Protein AF-A0A350XHQ1-F1 (afdb_monomer)

Nearest PDB structures (foldseek):
  4nur-assembly1_A  TM=3.466E-01  e=9.489E+00  Pseudomonas sp. S9

pLDDT: mean 75.92, std 19.65, range [35.38, 97.88]

Structure (mmCIF, N/CA/C/O backbone):
data_AF-A0A350XHQ1-F1
#
_entry.id   AF-A0A350XHQ1-F1
#
loop_
_atom_site.group_PDB
_atom_site.id
_atom_site.type_symbol
_atom_site.label_atom_id
_atom_site.label_alt_id
_atom_site.label_comp_id
_atom_site.label_asym_id
_atom_site.label_entity_id
_atom_site.label_seq_id
_atom_site.pdbx_PDB_ins_code
_atom_site.Cartn_x
_atom_site.Cartn_y
_atom_site.Cartn_z
_atom_site.occupancy
_atom_site.B_iso_or_equiv
_atom_site.auth_seq_id
_atom_site.auth_comp_id
_atom_site.auth_asym_id
_atom_site.auth_atom_id
_atom_site.pdbx_PDB_model_num
ATOM 1 N N . MET A 1 1 ? -4.971 5.902 -17.602 1.00 42.81 1 MET A N 1
ATOM 2 C CA . MET A 1 1 ? -4.767 4.594 -18.271 1.00 42.81 1 MET A CA 1
ATOM 3 C C . MET A 1 1 ? -4.841 3.384 -17.319 1.00 42.81 1 MET A C 1
ATOM 5 O O . MET A 1 1 ? -4.829 2.261 -17.806 1.00 42.81 1 MET A O 1
ATOM 9 N N . LEU A 1 2 ? -5.029 3.578 -16.001 1.00 47.31 2 LEU A N 1
ATOM 10 C CA . LEU A 1 2 ? -5.107 2.504 -14.992 1.00 47.31 2 LEU A CA 1
ATOM 11 C C . LEU A 1 2 ? -6.331 1.588 -15.088 1.00 47.31 2 LEU A C 1
ATOM 13 O O . LEU A 1 2 ? -6.223 0.439 -14.688 1.00 47.31 2 LEU A O 1
ATOM 17 N N . ARG A 1 3 ? -7.466 2.047 -15.641 1.00 49.25 3 ARG A N 1
ATOM 18 C CA . ARG A 1 3 ? -8.661 1.194 -15.795 1.00 49.25 3 ARG A CA 1
ATOM 19 C C . ARG A 1 3 ? -8.351 -0.097 -16.564 1.00 49.25 3 ARG A C 1
ATOM 21 O O . ARG A 1 3 ? -8.804 -1.158 -16.178 1.00 49.25 3 ARG A O 1
ATOM 28 N N . ARG A 1 4 ? -7.460 -0.028 -17.560 1.00 55.94 4 ARG A N 1
ATOM 29 C CA . ARG A 1 4 ? -7.065 -1.189 -18.375 1.00 55.94 4 ARG A CA 1
ATOM 30 C C . ARG A 1 4 ? -6.194 -2.196 -17.617 1.00 55.94 4 ARG A C 1
ATOM 32 O O . ARG A 1 4 ? -6.308 -3.391 -17.861 1.00 55.94 4 ARG A O 1
ATOM 39 N N . ILE A 1 5 ? -5.327 -1.713 -16.724 1.00 54.31 5 ILE A N 1
ATOM 40 C CA . ILE A 1 5 ? -4.464 -2.564 -15.888 1.00 54.31 5 ILE A CA 1
ATOM 41 C C . ILE A 1 5 ? -5.290 -3.148 -14.733 1.00 54.31 5 ILE A C 1
ATOM 43 O O . ILE A 1 5 ? -5.140 -4.317 -14.401 1.00 54.31 5 ILE A O 1
ATOM 47 N N . TRP A 1 6 ? -6.228 -2.367 -14.194 1.00 55.34 6 TRP A N 1
ATOM 48 C CA . TRP A 1 6 ? -7.199 -2.798 -13.193 1.00 55.34 6 TRP A CA 1
ATOM 49 C C . TRP A 1 6 ? -8.097 -3.928 -13.694 1.00 55.34 6 TRP A C 1
ATOM 51 O O . TRP A 1 6 ? -8.249 -4.921 -12.998 1.00 55.34 6 TRP A O 1
ATOM 61 N N . ASP A 1 7 ? -8.634 -3.835 -14.913 1.00 62.03 7 ASP A N 1
ATOM 62 C CA . ASP A 1 7 ? -9.453 -4.907 -15.490 1.00 62.03 7 ASP A CA 1
ATOM 63 C C . ASP A 1 7 ? -8.656 -6.215 -15.653 1.00 62.03 7 ASP A C 1
ATOM 65 O O . ASP A 1 7 ? -9.164 -7.301 -15.361 1.00 62.03 7 ASP A O 1
ATOM 69 N N . ALA A 1 8 ? -7.380 -6.119 -16.043 1.00 56.88 8 ALA A N 1
ATOM 70 C CA . ALA A 1 8 ? -6.492 -7.273 -16.167 1.00 56.88 8 ALA A CA 1
ATOM 71 C C . ALA A 1 8 ? -6.165 -7.895 -14.797 1.00 56.88 8 ALA A C 1
ATOM 73 O O . ALA A 1 8 ? -6.320 -9.103 -14.614 1.00 56.88 8 ALA A O 1
ATOM 74 N N . ILE A 1 9 ? -5.795 -7.068 -13.817 1.00 57.69 9 ILE A N 1
ATOM 75 C CA . ILE A 1 9 ? -5.447 -7.490 -12.458 1.00 57.69 9 ILE A CA 1
ATOM 76 C C . ILE A 1 9 ? -6.679 -8.034 -11.710 1.00 57.69 9 ILE A C 1
ATOM 78 O O . ILE A 1 9 ? -6.628 -9.137 -11.175 1.00 57.69 9 ILE A O 1
ATOM 82 N N . ALA A 1 10 ? -7.820 -7.343 -11.748 1.00 58.75 10 ALA A N 1
ATOM 83 C CA . ALA A 1 10 ? -9.066 -7.782 -11.116 1.00 58.75 10 ALA A CA 1
ATOM 84 C C . ALA A 1 10 ? -9.603 -9.091 -11.724 1.00 58.75 10 ALA A C 1
ATOM 86 O O . ALA A 1 10 ? -10.166 -9.921 -11.010 1.00 58.75 10 ALA A O 1
ATOM 87 N N . SER A 1 11 ? -9.422 -9.322 -13.031 1.00 61.69 11 SER A N 1
ATOM 88 C CA . SER A 1 11 ? -9.818 -10.590 -13.670 1.00 61.69 11 SER A CA 1
ATOM 89 C C . SER A 1 11 ? -8.946 -11.776 -13.238 1.00 61.69 11 SER A C 1
ATOM 91 O O . SER A 1 11 ? -9.441 -12.896 -13.090 1.00 61.69 11 SER A O 1
ATOM 93 N N . TRP A 1 12 ? -7.664 -11.521 -12.978 1.00 58.53 12 TRP A N 1
ATOM 94 C CA . TRP A 1 12 ? -6.732 -12.492 -12.418 1.00 58.53 12 TRP A CA 1
ATOM 95 C C . TRP A 1 12 ? -7.032 -12.758 -10.934 1.00 58.53 12 TRP A C 1
ATOM 97 O O . TRP A 1 12 ? -7.113 -13.917 -10.521 1.00 58.53 12 TRP A O 1
ATOM 107 N N . PHE A 1 13 ? -7.335 -11.714 -10.160 1.00 56.50 13 PHE A N 1
ATOM 108 C CA . PHE A 1 13 ? -7.703 -11.829 -8.750 1.00 56.50 13 PHE A CA 1
ATOM 109 C C . PHE A 1 13 ? -9.022 -12.563 -8.521 1.00 56.50 13 PHE A C 1
ATOM 111 O O . PHE A 1 13 ? -9.076 -13.426 -7.651 1.00 56.50 13 PHE A O 1
ATOM 118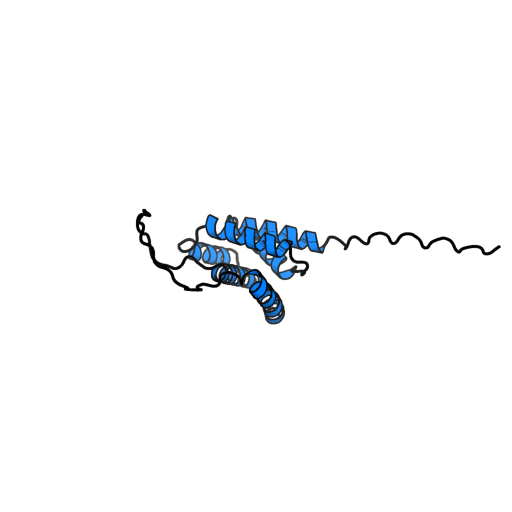 N N . ARG A 1 14 ? -10.049 -12.371 -9.359 1.00 62.47 14 ARG A N 1
ATOM 119 C CA . ARG A 1 14 ? -11.299 -13.161 -9.285 1.00 62.47 14 ARG A CA 1
ATOM 120 C C . ARG A 1 14 ? -11.078 -14.672 -9.426 1.00 62.47 14 ARG A C 1
ATOM 122 O O . ARG A 1 14 ? -11.866 -15.445 -8.892 1.00 62.47 14 ARG A O 1
ATOM 129 N N . ARG A 1 15 ? -10.020 -15.109 -10.124 1.00 59.31 15 ARG A N 1
ATOM 130 C CA . ARG A 1 15 ? -9.652 -16.534 -10.248 1.00 59.31 15 ARG A CA 1
ATOM 131 C C . ARG A 1 15 ? -8.821 -17.050 -9.073 1.00 5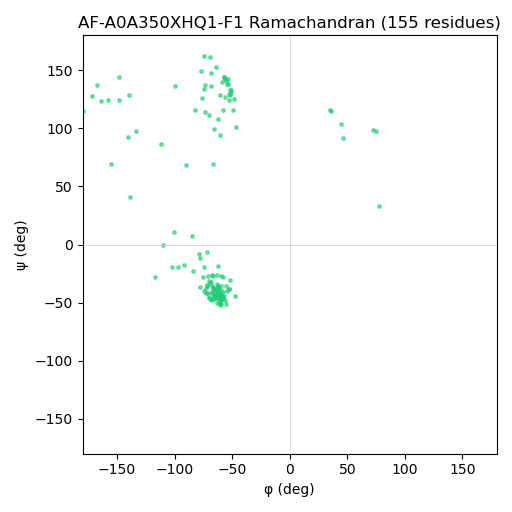9.31 15 ARG A C 1
ATOM 133 O O . ARG A 1 15 ? -8.813 -18.253 -8.846 1.00 59.31 15 ARG A O 1
ATOM 140 N N . LEU A 1 16 ? -8.138 -16.169 -8.345 1.00 52.78 16 LEU A N 1
ATOM 141 C CA . LEU A 1 16 ? -7.269 -16.532 -7.219 1.00 52.78 16 LEU A CA 1
ATOM 142 C C . LEU A 1 16 ? -7.887 -16.296 -5.838 1.00 52.78 16 LEU A C 1
ATOM 144 O O . LEU A 1 16 ? -7.439 -16.894 -4.867 1.00 52.78 16 LEU A O 1
ATOM 148 N N . LEU A 1 17 ? -8.913 -15.453 -5.753 1.00 56.69 17 LEU A N 1
ATOM 149 C CA . LEU A 1 17 ? -9.684 -15.144 -4.545 1.00 56.69 17 LEU A CA 1
ATOM 150 C C . LEU A 1 17 ? -11.109 -15.717 -4.604 1.00 56.69 17 LEU A C 1
ATOM 152 O O . LEU A 1 17 ? -11.884 -15.580 -3.664 1.00 56.69 17 LEU A O 1
ATOM 156 N N . GLY A 1 18 ? -11.456 -16.389 -5.704 1.00 54.28 18 GLY A N 1
ATOM 157 C CA . GLY A 1 18 ? -12.708 -17.116 -5.880 1.00 54.28 18 GLY A CA 1
ATOM 158 C C . GLY A 1 18 ? -12.602 -18.574 -5.439 1.00 54.28 18 GLY A C 1
ATOM 159 O O . GLY A 1 18 ? -12.673 -19.464 -6.283 1.00 54.28 18 GLY A O 1
ATOM 160 N N . HIS A 1 19 ? -12.447 -18.827 -4.137 1.00 48.31 19 HIS A N 1
ATOM 161 C CA . HIS A 1 19 ? -12.863 -20.098 -3.532 1.00 48.31 19 HIS A CA 1
ATOM 162 C C . HIS A 1 19 ? -13.152 -19.936 -2.033 1.00 48.31 19 HIS A C 1
ATOM 164 O O . HIS A 1 19 ? -12.459 -20.485 -1.190 1.00 48.31 19 HIS A O 1
ATOM 170 N N . ASP A 1 20 ? -14.225 -19.222 -1.710 1.00 46.69 20 ASP A N 1
ATOM 171 C CA . ASP A 1 20 ? -15.101 -19.676 -0.632 1.00 46.69 20 ASP A CA 1
ATOM 172 C C . ASP A 1 20 ? -16.532 -19.559 -1.158 1.00 46.69 20 ASP A C 1
ATOM 174 O O . ASP A 1 20 ? -17.100 -18.476 -1.300 1.00 46.69 20 ASP A O 1
ATOM 178 N N . THR A 1 21 ? -17.055 -20.688 -1.634 1.00 41.72 21 THR A N 1
ATOM 179 C CA . THR A 1 21 ? -18.473 -20.813 -1.964 1.00 41.72 21 THR A CA 1
ATOM 180 C C . THR A 1 21 ? -19.195 -21.108 -0.656 1.00 41.72 21 THR A C 1
ATOM 182 O O . THR A 1 21 ? -18.980 -22.186 -0.100 1.00 41.72 21 THR A O 1
ATOM 185 N N . PRO A 1 22 ? -20.085 -20.232 -0.163 1.00 46.69 22 PRO A N 1
ATOM 186 C CA . PRO A 1 22 ? -21.004 -20.648 0.870 1.00 46.69 22 PRO A CA 1
ATOM 187 C C . PRO A 1 22 ? -22.070 -21.561 0.246 1.00 46.69 22 PRO A C 1
ATOM 189 O O . PRO A 1 22 ? -22.624 -21.286 -0.817 1.00 46.69 22 PRO A O 1
ATOM 192 N N . ASP A 1 23 ? -22.367 -22.629 0.980 1.00 48.09 23 ASP A N 1
ATOM 193 C CA . ASP A 1 23 ? -23.557 -23.479 0.901 1.00 48.09 23 ASP A CA 1
ATOM 194 C C . ASP A 1 23 ? -23.679 -24.482 -0.270 1.00 48.09 23 ASP A C 1
ATOM 196 O O . ASP A 1 23 ? -24.248 -24.237 -1.334 1.00 48.09 23 ASP A O 1
ATOM 200 N N . ARG A 1 24 ? -23.318 -25.738 0.028 1.00 38.66 24 ARG A N 1
ATOM 201 C CA . ARG A 1 24 ? -24.223 -26.856 -0.270 1.00 38.66 24 ARG A CA 1
ATOM 202 C C . ARG A 1 24 ? -24.740 -27.451 1.028 1.00 38.66 24 ARG A C 1
ATOM 204 O O . ARG A 1 24 ? -24.265 -28.475 1.515 1.00 38.66 24 ARG A O 1
ATOM 211 N N . ARG A 1 25 ? -25.827 -26.866 1.516 1.00 50.69 25 ARG A N 1
ATOM 212 C CA . ARG A 1 25 ? -26.863 -27.566 2.264 1.00 50.69 25 ARG A CA 1
ATOM 213 C C . ARG A 1 25 ? -27.234 -28.864 1.532 1.00 50.69 25 ARG A C 1
ATOM 215 O O . ARG A 1 25 ? -28.045 -28.860 0.609 1.00 50.69 25 ARG A O 1
ATOM 222 N N . ARG A 1 26 ? -26.729 -30.009 1.998 1.00 43.00 26 ARG A N 1
ATOM 223 C CA . ARG A 1 26 ? -27.448 -31.292 1.919 1.00 43.00 26 ARG A CA 1
ATOM 224 C C . ARG A 1 26 ? -27.257 -32.105 3.197 1.00 43.00 26 ARG A C 1
ATOM 226 O O . ARG A 1 26 ? -26.338 -32.895 3.322 1.00 43.00 26 ARG A O 1
ATOM 233 N N . ARG A 1 27 ? -28.226 -31.897 4.096 1.00 46.94 27 ARG A N 1
ATOM 234 C CA . ARG A 1 27 ? -28.933 -32.901 4.909 1.00 46.94 27 ARG A CA 1
ATOM 235 C C . ARG A 1 27 ? -28.098 -34.093 5.403 1.00 46.94 27 ARG A C 1
ATO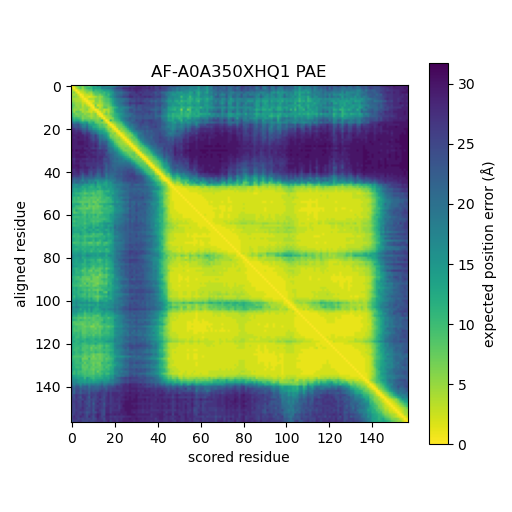M 237 O O . ARG A 1 27 ? -27.917 -35.036 4.643 1.00 46.94 27 ARG A O 1
ATOM 244 N N . ARG A 1 28 ? -27.928 -34.201 6.723 1.00 36.16 28 ARG A N 1
ATOM 245 C CA . ARG A 1 28 ? -28.711 -35.152 7.538 1.00 36.16 28 ARG A CA 1
ATOM 246 C C . ARG A 1 28 ? -28.529 -34.825 9.021 1.00 36.16 28 ARG A C 1
ATOM 248 O O . ARG A 1 28 ? -27.441 -34.486 9.457 1.00 36.16 28 ARG A O 1
ATOM 255 N N . ALA A 1 29 ? -29.635 -34.866 9.749 1.00 48.59 29 ALA A N 1
ATOM 256 C CA . ALA A 1 29 ? -29.700 -34.652 11.180 1.00 48.59 29 ALA A CA 1
ATOM 257 C C . ALA A 1 29 ? -28.831 -35.652 11.951 1.00 48.59 29 ALA A C 1
ATOM 259 O O . ALA A 1 29 ? -28.893 -36.847 11.674 1.00 48.59 29 ALA A O 1
ATOM 260 N N . SER A 1 30 ? -28.151 -35.165 12.982 1.00 46.19 30 SER A N 1
ATOM 261 C CA . SER A 1 30 ? -28.016 -35.876 14.252 1.00 46.19 30 SER A CA 1
ATOM 262 C C . SER A 1 30 ? -27.537 -34.891 15.311 1.00 46.19 30 SER A C 1
ATOM 264 O O . SER A 1 30 ? -26.531 -34.209 15.139 1.00 46.19 30 SER A O 1
ATOM 266 N N . LEU A 1 31 ? -28.329 -34.801 16.374 1.00 54.25 31 LEU A N 1
ATOM 267 C CA . LEU A 1 31 ? -28.082 -34.040 17.585 1.00 54.25 31 LEU A CA 1
ATOM 268 C C . LEU A 1 31 ? -26.704 -34.389 18.154 1.00 54.25 31 LEU A C 1
ATOM 270 O O . LEU A 1 31 ? -26.425 -35.575 18.308 1.00 54.25 31 LEU A O 1
ATOM 274 N N . SER A 1 32 ? -25.893 -33.396 18.519 1.00 42.56 32 SER A N 1
ATOM 275 C CA . SER A 1 32 ? -25.018 -33.461 19.698 1.00 42.56 32 SER A CA 1
ATOM 276 C C . SER A 1 32 ? -24.372 -32.109 19.980 1.00 42.56 32 SER A C 1
ATOM 278 O O . SER A 1 32 ? -23.781 -31.469 19.115 1.00 42.56 32 SER A O 1
ATOM 280 N N . SER A 1 33 ? -24.548 -31.701 21.228 1.00 46.66 33 SER A N 1
ATOM 281 C CA . SER A 1 33 ? -24.000 -30.541 21.912 1.00 46.66 33 SER A CA 1
ATOM 282 C C . SER A 1 33 ? -22.471 -30.503 21.893 1.00 46.66 33 SER A C 1
ATOM 284 O O . SER A 1 33 ? -21.847 -31.538 22.096 1.00 46.66 33 SER A O 1
ATOM 286 N N . ALA A 1 34 ? -21.890 -29.307 21.788 1.00 38.72 34 ALA A N 1
ATOM 287 C CA . ALA A 1 34 ? -20.827 -28.827 22.680 1.00 38.72 34 ALA A CA 1
ATOM 288 C C . ALA A 1 34 ? -20.403 -27.402 22.282 1.00 38.72 34 ALA A C 1
ATOM 290 O O . ALA A 1 34 ? -19.869 -27.169 21.206 1.00 38.72 34 ALA A O 1
ATOM 291 N N . THR A 1 35 ? -20.674 -26.470 23.194 1.00 42.50 35 THR A N 1
ATOM 292 C CA . THR A 1 35 ? -19.777 -25.388 23.620 1.00 42.50 35 THR A CA 1
ATOM 293 C C . THR A 1 35 ? -19.013 -24.613 22.539 1.00 42.50 35 THR A C 1
ATOM 295 O O . THR A 1 35 ? -17.932 -25.016 22.131 1.00 42.50 35 THR A O 1
ATOM 298 N N . THR A 1 36 ? -19.461 -23.394 22.223 1.00 46.03 36 THR A N 1
ATOM 299 C CA . THR A 1 36 ? -18.554 -22.232 22.201 1.00 46.03 36 THR A CA 1
ATOM 300 C C . THR A 1 36 ? -19.324 -20.969 22.584 1.00 46.03 36 THR A C 1
ATOM 302 O O . THR A 1 36 ? -20.367 -20.629 22.030 1.00 46.03 36 THR A O 1
ATOM 305 N N . THR A 1 37 ? -18.790 -20.332 23.612 1.00 41.03 37 THR A N 1
ATOM 306 C CA . THR A 1 37 ? -19.212 -19.118 24.293 1.00 41.03 37 THR A CA 1
ATOM 307 C C . THR A 1 37 ? -19.234 -17.891 23.375 1.00 41.03 37 THR A C 1
ATOM 309 O O . THR A 1 37 ? -18.257 -17.576 22.713 1.00 41.03 37 THR A O 1
ATOM 312 N N . GLN A 1 38 ? -20.380 -17.212 23.392 1.00 37.19 38 GLN A N 1
ATOM 313 C CA . GLN A 1 38 ? -20.590 -15.760 23.456 1.00 37.19 38 GLN A CA 1
ATOM 314 C C . GLN A 1 38 ? -19.617 -14.784 22.747 1.00 37.19 38 GLN A C 1
ATOM 316 O O . GLN A 1 38 ? -18.526 -14.499 23.220 1.00 37.19 38 GLN A O 1
ATOM 321 N N . ASN A 1 39 ? -20.196 -14.092 21.757 1.00 42.84 39 ASN A N 1
ATOM 322 C CA . ASN A 1 39 ? -20.531 -12.660 21.820 1.00 42.84 39 ASN A CA 1
ATOM 323 C C . ASN A 1 39 ? -19.384 -11.626 21.760 1.00 42.84 39 ASN A C 1
ATOM 325 O O . ASN A 1 39 ? -18.852 -11.219 22.789 1.00 42.84 39 ASN A O 1
ATOM 329 N N . GLN A 1 40 ? -19.163 -11.070 20.561 1.00 35.38 40 GLN A N 1
ATOM 330 C CA . GLN A 1 40 ? -18.931 -9.633 20.351 1.00 35.38 40 GLN A CA 1
ATOM 331 C C . GLN A 1 40 ? -19.259 -9.236 18.893 1.00 35.38 40 GLN A C 1
ATOM 333 O O . GLN A 1 40 ? -18.735 -9.818 17.954 1.00 35.38 40 GLN A O 1
ATOM 338 N N . ALA A 1 41 ? -20.158 -8.255 18.745 1.00 37.12 41 ALA A N 1
ATOM 339 C CA . ALA A 1 41 ? -20.359 -7.362 17.595 1.00 37.12 41 ALA A CA 1
ATOM 340 C C . ALA A 1 41 ? -20.393 -7.983 16.177 1.00 37.12 41 ALA A C 1
ATOM 342 O O . ALA A 1 41 ? -19.399 -8.069 15.466 1.00 37.12 41 ALA A O 1
ATOM 343 N N . ASN A 1 42 ? -21.610 -8.314 15.748 1.00 37.03 42 ASN A N 1
ATOM 344 C CA . ASN A 1 42 ? -22.003 -8.839 14.441 1.00 37.03 42 ASN A CA 1
ATOM 345 C C . ASN 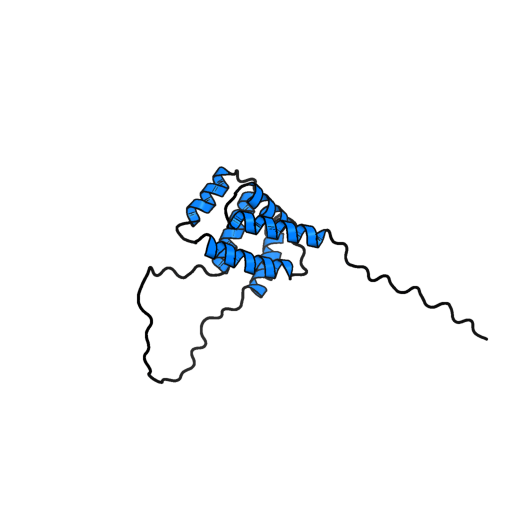A 1 42 ? -21.805 -7.833 13.278 1.00 37.03 42 ASN A C 1
ATOM 347 O O . ASN A 1 42 ? 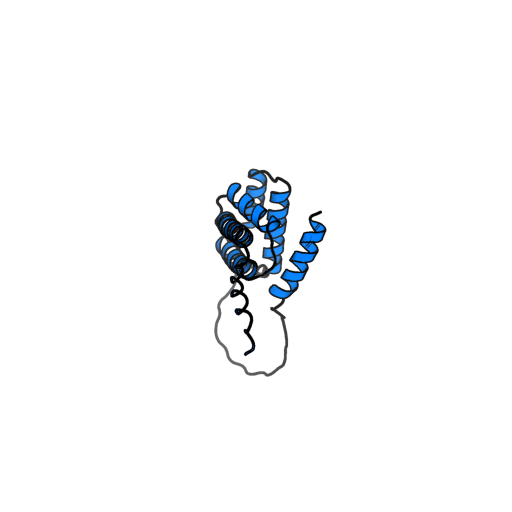-22.774 -7.334 12.707 1.00 37.03 42 ASN A O 1
ATOM 351 N N . LEU A 1 43 ? -20.557 -7.531 12.927 1.00 40.88 43 LEU A N 1
ATOM 352 C CA . LEU A 1 43 ? -20.184 -7.181 11.556 1.00 40.88 43 LEU A CA 1
ATOM 353 C C . LEU A 1 43 ? -19.585 -8.447 10.930 1.00 40.88 43 LEU A C 1
ATOM 355 O O . LEU A 1 43 ? -18.808 -9.125 11.608 1.00 40.88 43 LEU A O 1
ATOM 359 N N . PRO A 1 44 ? -19.928 -8.805 9.679 1.00 47.25 44 PRO A N 1
ATOM 360 C CA . PRO A 1 44 ? -19.216 -9.869 8.986 1.00 47.25 44 PRO A CA 1
ATOM 361 C C . PRO A 1 44 ? -17.712 -9.568 9.065 1.00 47.25 44 PRO A C 1
ATOM 363 O O . PRO A 1 44 ? -17.337 -8.414 8.830 1.00 47.25 44 PRO A O 1
ATOM 366 N N . PRO A 1 45 ? -16.850 -10.540 9.418 1.00 54.81 45 PRO A N 1
ATOM 367 C CA . PRO A 1 45 ? -15.416 -10.347 9.248 1.00 54.81 45 PRO A CA 1
ATOM 368 C C . PRO A 1 45 ? -15.186 -9.892 7.805 1.00 54.81 45 PRO A C 1
ATOM 370 O O . PRO A 1 45 ? -15.769 -10.489 6.897 1.00 54.81 45 PRO A O 1
ATOM 373 N N . LEU A 1 46 ? -14.419 -8.810 7.604 1.00 60.81 46 LEU A N 1
ATOM 374 C CA . LEU A 1 46 ? -14.120 -8.320 6.256 1.00 60.81 46 LEU A CA 1
ATOM 375 C C . LEU A 1 46 ? -13.658 -9.506 5.409 1.00 60.81 46 LEU A C 1
ATOM 377 O O . LEU A 1 46 ? -12.745 -10.236 5.805 1.00 60.81 46 LEU A O 1
ATOM 381 N N . GLY A 1 47 ? -14.323 -9.726 4.278 1.00 70.88 47 GLY A N 1
ATOM 382 C CA . GLY A 1 47 ? -13.925 -10.775 3.357 1.00 70.88 47 GLY A CA 1
ATOM 383 C C . GLY A 1 47 ? -12.604 -10.403 2.694 1.00 70.88 47 GLY A C 1
ATOM 384 O O . GLY A 1 47 ? -12.235 -9.229 2.628 1.00 70.88 47 GLY A O 1
ATOM 385 N N . ASP A 1 48 ? -11.901 -11.385 2.131 1.00 75.31 48 ASP A N 1
ATOM 386 C CA . ASP A 1 48 ? -10.678 -11.132 1.358 1.00 75.31 48 ASP A CA 1
ATOM 387 C C . ASP A 1 48 ? -10.888 -10.066 0.256 1.00 75.31 48 AS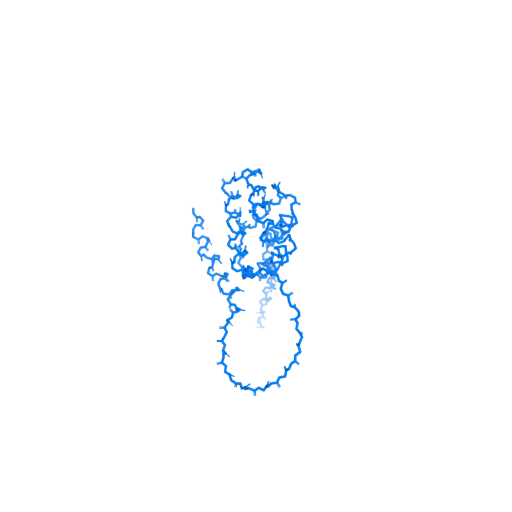P A C 1
ATOM 389 O O . ASP A 1 48 ? -9.971 -9.305 -0.049 1.00 75.31 48 ASP A O 1
ATOM 393 N N . ALA A 1 49 ? -12.106 -9.970 -0.291 1.00 78.81 49 ALA A N 1
ATOM 394 C CA .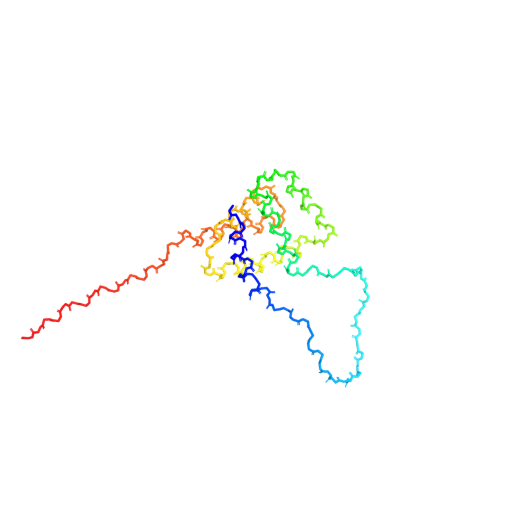 ALA A 1 49 ? -12.499 -8.951 -1.263 1.00 78.81 49 ALA A CA 1
ATOM 395 C C . ALA A 1 49 ? -12.544 -7.527 -0.678 1.00 78.81 49 ALA A C 1
ATOM 397 O O . ALA A 1 49 ? -12.192 -6.572 -1.369 1.00 78.81 49 ALA A O 1
ATOM 398 N N . ASP A 1 50 ? -12.947 -7.365 0.584 1.00 84.50 50 ASP A N 1
ATOM 399 C CA . ASP A 1 50 ? -12.998 -6.052 1.229 1.00 84.50 50 ASP A CA 1
ATOM 400 C C . ASP A 1 50 ? -11.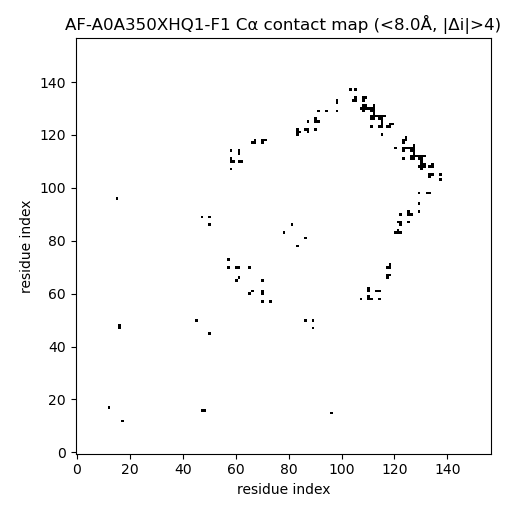584 -5.548 1.546 1.00 84.50 50 ASP A C 1
ATOM 402 O O . ASP A 1 50 ? -11.267 -4.383 1.295 1.00 84.50 50 ASP A O 1
ATOM 406 N N . TYR A 1 51 ? -10.700 -6.432 2.027 1.00 88.19 51 TYR A N 1
ATOM 407 C CA . TYR A 1 51 ? -9.282 -6.110 2.213 1.00 88.19 51 TYR A CA 1
ATOM 408 C C . TYR A 1 51 ? -8.609 -5.702 0.902 1.00 88.19 51 TYR A C 1
ATOM 410 O O . TYR A 1 51 ? -7.867 -4.717 0.868 1.00 88.19 51 TYR A O 1
ATOM 418 N N . GLU A 1 52 ? -8.892 -6.432 -0.181 1.00 87.81 52 GLU A N 1
ATOM 419 C CA . GLU A 1 52 ? -8.401 -6.097 -1.515 1.00 87.81 52 GLU A CA 1
ATOM 420 C C . GLU A 1 52 ? -8.896 -4.722 -1.952 1.00 87.81 52 GLU A C 1
ATOM 422 O O . GLU A 1 52 ? -8.099 -3.870 -2.344 1.00 87.81 52 GLU A O 1
ATOM 427 N N . PHE A 1 53 ? -10.198 -4.470 -1.835 1.00 86.62 53 PHE A N 1
ATOM 428 C CA . PHE A 1 53 ? -10.789 -3.195 -2.214 1.00 86.62 53 PHE A CA 1
ATOM 429 C C . PHE A 1 53 ? -10.173 -2.015 -1.447 1.00 86.62 53 PHE A C 1
ATOM 431 O O . PHE A 1 53 ? -9.904 -0.965 -2.037 1.00 86.62 53 PHE A O 1
ATOM 438 N N . LEU A 1 54 ? -9.915 -2.174 -0.147 1.00 91.75 54 LEU A N 1
ATOM 439 C CA . LEU A 1 54 ? -9.286 -1.143 0.682 1.00 91.75 54 LEU A CA 1
ATOM 440 C C . LEU A 1 54 ? -7.814 -0.925 0.329 1.00 91.75 54 LEU A C 1
ATOM 442 O O . LEU A 1 54 ? -7.392 0.222 0.174 1.00 91.75 54 LEU A O 1
ATOM 446 N N . LEU A 1 55 ? -7.045 -2.005 0.152 1.00 92.06 55 LEU A N 1
ATOM 447 C CA . LEU A 1 55 ? -5.653 -1.917 -0.292 1.00 92.06 55 LEU A CA 1
ATOM 448 C C . LEU A 1 55 ? -5.567 -1.181 -1.631 1.00 92.06 55 LEU A C 1
ATOM 450 O O . LEU A 1 55 ? -4.719 -0.314 -1.819 1.00 92.06 55 LEU A O 1
ATOM 454 N N . MET A 1 56 ? -6.454 -1.499 -2.565 1.00 90.69 56 MET A N 1
ATOM 455 C CA . MET A 1 56 ? -6.393 -0.939 -3.907 1.00 90.69 56 MET A CA 1
ATOM 456 C C . MET A 1 56 ? -6.805 0.526 -3.952 1.00 90.69 56 MET A C 1
ATOM 458 O O . MET A 1 56 ? -6.152 1.307 -4.639 1.00 90.69 56 MET A O 1
ATOM 462 N N . GLN A 1 57 ? -7.804 0.933 -3.167 1.00 91.75 57 GLN A N 1
ATOM 463 C CA . GLN A 1 57 ? -8.105 2.355 -2.981 1.00 91.75 57 GLN A CA 1
ATOM 464 C C . GLN A 1 57 ? -6.920 3.117 -2.390 1.00 91.75 57 GLN A C 1
ATOM 466 O O . GLN A 1 57 ? -6.595 4.208 -2.859 1.00 91.75 57 GLN A O 1
ATOM 471 N N . LEU A 1 58 ? -6.252 2.539 -1.387 1.00 94.75 58 LEU A N 1
ATOM 472 C CA . LEU A 1 58 ? -5.070 3.138 -0.778 1.00 94.75 58 LEU A CA 1
ATOM 473 C C . LEU A 1 58 ? -3.944 3.311 -1.806 1.00 94.75 58 LEU A C 1
ATOM 475 O O . LEU A 1 58 ? -3.405 4.406 -1.953 1.00 94.75 58 LEU A O 1
ATOM 479 N N . LEU A 1 59 ? -3.619 2.257 -2.559 1.00 94.19 59 LEU A N 1
ATOM 480 C CA . LEU A 1 59 ? -2.562 2.289 -3.572 1.00 94.19 59 LEU A CA 1
ATOM 481 C C . LEU A 1 59 ? -2.913 3.179 -4.770 1.00 94.19 59 LEU A C 1
ATOM 483 O O . LEU A 1 59 ? -2.023 3.794 -5.355 1.00 94.19 59 LEU A O 1
ATOM 487 N N . GLU A 1 60 ? -4.188 3.283 -5.143 1.00 92.06 60 GLU A N 1
ATOM 488 C CA . GLU A 1 60 ? -4.649 4.235 -6.156 1.00 92.06 60 GLU A CA 1
ATOM 489 C C . GLU A 1 60 ? -4.472 5.677 -5.669 1.00 92.06 60 GLU A C 1
ATOM 491 O O . GLU A 1 60 ? -3.911 6.501 -6.391 1.00 92.06 60 GLU A O 1
ATOM 496 N N . GLY A 1 61 ? -4.846 5.965 -4.420 1.00 91.88 61 GLY A N 1
ATOM 497 C CA . GLY A 1 61 ? -4.588 7.253 -3.783 1.00 91.88 61 GLY A CA 1
ATOM 498 C C . GLY A 1 61 ? -3.102 7.621 -3.774 1.00 91.88 61 GLY A C 1
ATOM 499 O O . GLY A 1 61 ? -2.726 8.711 -4.211 1.00 91.88 61 GLY A O 1
ATOM 500 N N . VAL A 1 62 ? -2.242 6.685 -3.365 1.00 93.88 62 VAL A N 1
ATOM 501 C CA . VAL A 1 62 ? -0.778 6.841 -3.411 1.00 93.88 62 VAL A CA 1
ATOM 502 C C . VAL A 1 62 ? -0.292 7.102 -4.841 1.00 93.88 62 VAL A C 1
ATOM 504 O O . VAL A 1 62 ? 0.487 8.027 -5.063 1.00 93.88 62 VAL A O 1
ATOM 507 N N . GLY A 1 63 ? -0.793 6.352 -5.827 1.00 90.19 63 GLY A N 1
ATOM 508 C CA . GLY A 1 63 ? -0.472 6.555 -7.243 1.00 90.19 63 GLY A CA 1
ATOM 509 C C . GLY A 1 63 ? -0.929 7.911 -7.797 1.00 90.19 63 GLY A C 1
ATOM 510 O O . GLY A 1 63 ? -0.314 8.437 -8.721 1.00 90.19 63 GLY A O 1
ATOM 511 N N . HIS A 1 64 ? -1.966 8.510 -7.211 1.00 90.25 64 HIS A N 1
ATOM 512 C CA . HIS A 1 64 ? -2.423 9.870 -7.509 1.00 90.25 64 HIS A CA 1
ATOM 513 C C . HIS A 1 64 ? -1.684 10.962 -6.725 1.00 90.25 64 HIS A C 1
ATOM 515 O O . HIS A 1 64 ? -2.062 12.131 -6.806 1.00 90.25 64 HIS A O 1
ATOM 521 N N . GLY A 1 65 ? -0.633 10.605 -5.985 1.00 92.12 65 GLY A N 1
ATOM 522 C CA . GLY A 1 65 ? 0.172 11.559 -5.232 1.00 92.12 65 GLY A CA 1
ATOM 523 C C . GLY A 1 65 ? -0.494 12.011 -3.939 1.00 92.12 65 GLY A C 1
ATOM 524 O O . GLY A 1 65 ? -0.326 13.163 -3.543 1.00 92.12 65 GLY A O 1
ATOM 525 N N . TRP A 1 66 ? -1.266 11.136 -3.280 1.00 95.25 66 TRP A N 1
ATOM 526 C CA . TRP A 1 66 ? -1.738 11.433 -1.929 1.00 95.25 66 TRP A CA 1
ATOM 527 C C . TRP A 1 66 ? -0.561 11.797 -1.022 1.00 95.25 66 TRP A C 1
ATOM 529 O O . TRP A 1 66 ? 0.420 11.050 -0.964 1.00 95.25 66 TRP A O 1
ATOM 539 N N . PRO A 1 67 ? -0.658 12.923 -0.300 1.00 94.06 67 PRO A N 1
ATOM 540 C CA . PRO A 1 67 ? 0.378 13.308 0.636 1.00 94.06 67 PRO A CA 1
ATOM 541 C C . PRO A 1 67 ? 0.306 12.431 1.898 1.00 94.06 67 PRO A C 1
ATOM 543 O O . PRO A 1 67 ? -0.706 11.764 2.161 1.00 94.06 67 PRO A O 1
ATOM 546 N N . GLN A 1 68 ? 1.390 12.409 2.675 1.00 95.06 68 GLN A N 1
ATOM 547 C CA . GLN A 1 68 ? 1.555 11.527 3.836 1.00 95.06 68 GLN A CA 1
ATOM 548 C C . GLN A 1 68 ? 0.412 11.657 4.851 1.00 95.06 68 GLN A C 1
ATOM 550 O O . GLN A 1 68 ? -0.061 10.652 5.384 1.00 95.06 68 GLN A O 1
ATOM 555 N N . GLU A 1 69 ? -0.077 12.868 5.104 1.00 95.56 69 GLU A N 1
ATOM 556 C CA . GLU A 1 69 ? -1.186 13.128 6.021 1.00 95.56 69 GLU A CA 1
ATOM 557 C C . GLU A 1 69 ? -2.487 12.463 5.562 1.00 95.56 69 GLU A C 1
ATOM 559 O O . GLU A 1 69 ? -3.246 11.949 6.384 1.00 95.56 69 GLU A O 1
ATOM 564 N N . ARG A 1 70 ? -2.728 12.398 4.247 1.00 96.12 70 ARG A N 1
ATOM 565 C CA . ARG A 1 70 ? -3.929 11.773 3.686 1.00 96.12 70 ARG A CA 1
ATOM 566 C C . ARG A 1 70 ? -3.849 10.252 3.755 1.00 96.12 70 ARG A C 1
ATOM 568 O O . ARG A 1 70 ? -4.844 9.615 4.090 1.00 96.12 70 ARG A O 1
ATOM 575 N N . VAL A 1 71 ? -2.672 9.688 3.487 1.00 95.56 71 VAL A N 1
ATOM 576 C CA . VAL A 1 71 ? -2.392 8.255 3.681 1.00 95.56 71 VAL A CA 1
ATOM 577 C C . VAL A 1 71 ? -2.567 7.878 5.150 1.00 95.56 71 VAL A C 1
ATOM 579 O O . VAL A 1 71 ? -3.278 6.929 5.467 1.00 95.56 71 VAL A O 1
ATOM 582 N N . SER A 1 72 ? -1.985 8.666 6.053 1.00 94.25 72 SER A N 1
ATOM 583 C CA . SER A 1 72 ? -2.071 8.436 7.497 1.00 94.25 72 SER A CA 1
ATOM 584 C C . SER A 1 72 ? -3.516 8.500 7.981 1.00 94.25 72 SER A C 1
ATOM 586 O O . SER A 1 72 ? -3.963 7.610 8.698 1.00 94.25 72 SER A O 1
ATOM 588 N N . LYS A 1 73 ? -4.279 9.502 7.527 1.00 94.88 73 LYS A N 1
ATOM 589 C CA . LYS A 1 73 ? -5.705 9.614 7.832 1.00 94.88 73 LYS A CA 1
ATOM 590 C C . LYS A 1 73 ? -6.493 8.392 7.355 1.00 94.88 73 LYS A C 1
ATOM 592 O O . LYS A 1 73 ? -7.285 7.863 8.125 1.00 94.88 73 LYS A O 1
ATOM 597 N N . PHE A 1 74 ? -6.258 7.929 6.127 1.00 93.56 74 PHE A N 1
ATOM 598 C CA . PHE A 1 74 ? -6.931 6.743 5.592 1.00 93.56 74 PHE A CA 1
ATOM 599 C C . PHE A 1 74 ? -6.673 5.499 6.454 1.00 93.56 74 PHE A C 1
ATOM 601 O O . PHE A 1 74 ? -7.601 4.756 6.755 1.00 93.56 74 PHE A O 1
ATOM 608 N N . LEU A 1 75 ? -5.424 5.288 6.880 1.00 92.19 75 LEU A N 1
ATOM 609 C CA . LEU A 1 75 ? -5.057 4.161 7.739 1.00 92.19 75 LEU A CA 1
ATOM 610 C C . LEU A 1 75 ? -5.702 4.269 9.129 1.00 92.19 75 LEU A C 1
ATOM 612 O O . LEU A 1 75 ? -6.262 3.290 9.615 1.00 92.19 75 LEU A O 1
ATOM 616 N N . VAL A 1 76 ? -5.693 5.458 9.740 1.00 91.06 76 VAL A N 1
ATOM 617 C CA . VAL A 1 76 ? -6.340 5.715 11.040 1.00 91.06 76 VAL A CA 1
ATOM 618 C C . VAL A 1 76 ? -7.850 5.481 10.974 1.00 91.06 76 VAL A C 1
ATOM 620 O O . VAL A 1 76 ? -8.407 4.845 11.867 1.00 91.06 76 VAL A O 1
ATOM 623 N N . ASP A 1 77 ? -8.510 5.919 9.898 1.00 90.69 77 ASP A N 1
ATOM 624 C CA . ASP A 1 77 ? -9.952 5.727 9.701 1.00 90.69 77 ASP A CA 1
ATOM 625 C C . ASP A 1 77 ? -10.335 4.220 9.626 1.00 90.69 77 ASP A C 1
ATOM 627 O O . ASP A 1 77 ? -11.495 3.861 9.853 1.00 90.69 77 ASP A O 1
ATOM 631 N N . LEU A 1 78 ? -9.370 3.323 9.364 1.00 87.56 78 LEU A N 1
ATOM 632 C CA . LEU A 1 78 ? -9.557 1.867 9.306 1.00 87.56 78 LEU A CA 1
ATOM 633 C C . LEU A 1 78 ? -9.188 1.114 10.592 1.00 87.56 78 LEU A C 1
ATOM 635 O O . LEU A 1 78 ? -9.691 0.007 10.784 1.00 87.56 78 LEU A O 1
ATOM 639 N N . GLN A 1 79 ? -8.395 1.697 11.499 1.00 81.56 79 GLN A N 1
ATOM 640 C CA . GLN A 1 79 ? -7.941 1.030 12.735 1.00 81.56 79 GLN A CA 1
ATOM 641 C C . GLN A 1 79 ? -9.094 0.579 13.650 1.00 81.56 79 GLN A C 1
ATOM 643 O O . GLN A 1 79 ? -8.965 -0.395 14.385 1.00 81.56 79 GLN A O 1
ATOM 648 N N . GLY A 1 80 ? -10.251 1.248 13.589 1.00 79.44 80 GLY A N 1
ATOM 649 C CA . GLY A 1 80 ? -11.453 0.843 14.331 1.00 79.44 80 GLY A CA 1
ATOM 650 C C . GLY A 1 80 ? -12.236 -0.318 13.702 1.00 79.44 80 GLY A C 1
ATOM 651 O O . GLY A 1 80 ? -13.192 -0.802 14.302 1.00 79.44 80 GLY A O 1
ATOM 652 N N . ARG A 1 81 ? -11.876 -0.739 12.484 1.00 81.75 81 ARG A N 1
ATOM 653 C CA . ARG A 1 81 ? -12.568 -1.786 11.712 1.00 81.75 81 ARG A CA 1
ATOM 654 C C . ARG A 1 81 ? -11.695 -3.006 11.444 1.00 81.75 81 ARG A C 1
ATOM 656 O O . ARG A 1 81 ? -12.228 -4.095 11.265 1.00 81.75 81 ARG A O 1
ATOM 663 N N . ILE A 1 82 ? -10.383 -2.809 11.376 1.00 86.19 82 ILE A N 1
ATOM 664 C CA . ILE A 1 82 ? -9.401 -3.818 10.997 1.00 86.19 82 ILE A CA 1
ATOM 665 C C . ILE A 1 82 ? -8.195 -3.660 11.913 1.00 86.19 82 ILE A C 1
ATOM 667 O O . ILE A 1 82 ? -7.648 -2.562 12.022 1.00 86.19 82 ILE A O 1
ATOM 671 N N . THR A 1 83 ? -7.749 -4.746 12.543 1.00 88.31 83 THR A N 1
ATOM 672 C CA . THR A 1 83 ? -6.498 -4.702 13.308 1.00 88.31 83 THR A CA 1
ATOM 673 C C . THR A 1 83 ? -5.290 -4.741 12.373 1.00 88.31 83 THR A C 1
ATOM 675 O O . THR A 1 83 ? -5.327 -5.382 11.318 1.00 88.31 83 THR A O 1
ATOM 678 N N . ASP A 1 84 ? -4.183 -4.107 12.772 1.00 88.31 84 ASP A N 1
ATOM 679 C CA . ASP A 1 84 ? -2.932 -4.155 12.003 1.00 88.31 84 ASP A CA 1
ATOM 680 C C . ASP A 1 84 ? -2.506 -5.596 11.692 1.00 88.31 84 ASP A C 1
ATOM 682 O O . ASP A 1 84 ? -2.057 -5.889 10.585 1.00 88.31 84 ASP A O 1
ATOM 686 N N . GLU A 1 85 ? -2.699 -6.518 12.638 1.00 89.25 85 GLU A N 1
ATOM 687 C CA . GLU A 1 85 ? -2.377 -7.935 12.469 1.00 89.25 85 GLU A CA 1
ATOM 688 C C . GLU A 1 85 ? -3.254 -8.610 11.406 1.00 89.25 85 GLU A C 1
ATOM 690 O O . GLU A 1 85 ? -2.733 -9.304 10.532 1.00 89.25 85 GLU A O 1
ATOM 695 N N . GLN A 1 86 ? -4.572 -8.392 11.438 1.00 89.75 86 GLN A N 1
ATOM 696 C CA . GLN A 1 86 ? -5.490 -8.955 10.446 1.00 89.75 86 GLN A CA 1
ATOM 697 C C . GLN A 1 86 ? -5.131 -8.484 9.039 1.00 89.75 86 GLN A C 1
ATOM 699 O O . GLN A 1 86 ? -5.019 -9.299 8.117 1.00 89.75 86 GLN A O 1
ATOM 704 N N . TRP A 1 87 ? -4.898 -7.179 8.888 1.00 91.06 87 TRP A N 1
ATOM 705 C CA . TRP A 1 87 ? -4.582 -6.602 7.590 1.00 91.06 87 TRP A CA 1
ATOM 706 C C . TRP A 1 87 ? -3.215 -7.060 7.081 1.00 91.06 87 TRP A C 1
ATOM 708 O O . TRP A 1 87 ? -3.082 -7.434 5.917 1.00 91.06 87 TRP A O 1
ATOM 718 N N . THR A 1 88 ? -2.216 -7.104 7.964 1.00 93.25 88 THR A N 1
ATOM 719 C CA . THR A 1 88 ? -0.857 -7.551 7.636 1.00 93.25 88 THR A CA 1
ATOM 720 C C . THR A 1 88 ? -0.825 -9.031 7.256 1.00 93.25 88 THR A C 1
ATOM 722 O O . THR A 1 88 ? -0.216 -9.398 6.251 1.00 93.25 88 THR A O 1
ATOM 725 N N . ASN A 1 89 ? -1.522 -9.890 8.006 1.00 92.25 89 ASN A N 1
ATOM 726 C CA . ASN A 1 89 ? -1.612 -11.320 7.705 1.00 92.25 89 ASN A CA 1
ATOM 727 C C . ASN A 1 89 ? -2.303 -11.568 6.365 1.00 92.25 89 ASN A C 1
ATOM 729 O O . ASN A 1 89 ? -1.844 -12.392 5.571 1.00 92.25 89 ASN A O 1
ATOM 733 N N . TRP A 1 90 ? -3.387 -10.841 6.087 1.00 93.06 90 TRP A N 1
ATOM 734 C CA . TRP A 1 90 ? -4.030 -10.904 4.782 1.00 93.06 90 TRP A CA 1
ATOM 735 C C . TRP A 1 90 ? -3.086 -10.425 3.666 1.00 93.06 90 TRP A C 1
ATOM 737 O O . TRP A 1 90 ? -2.928 -11.128 2.664 1.00 93.06 90 TRP A O 1
ATOM 747 N N . LEU A 1 91 ? -2.399 -9.291 3.859 1.00 94.69 91 LEU A N 1
ATOM 748 C CA . LEU A 1 91 ? -1.485 -8.718 2.869 1.00 94.69 91 LEU A CA 1
ATOM 749 C C . LEU A 1 91 ? -0.315 -9.660 2.563 1.00 94.69 91 LEU A C 1
ATOM 751 O O . LEU A 1 91 ? 0.096 -9.767 1.410 1.00 94.69 91 LEU A O 1
ATOM 755 N N . ARG A 1 92 ? 0.182 -10.396 3.561 1.00 93.56 92 ARG A N 1
ATOM 756 C CA . ARG A 1 92 ? 1.223 -11.411 3.366 1.00 93.56 92 ARG A CA 1
ATOM 757 C C . ARG A 1 92 ? 0.746 -12.548 2.463 1.00 93.56 92 ARG A C 1
ATOM 759 O O . ARG A 1 92 ? 1.396 -12.825 1.459 1.00 93.56 92 ARG A O 1
ATOM 766 N N . ARG A 1 93 ? -0.428 -13.134 2.742 1.00 90.19 93 ARG A N 1
ATOM 767 C CA . ARG A 1 93 ? -1.029 -14.179 1.883 1.00 90.19 93 ARG A CA 1
ATOM 768 C C . ARG A 1 93 ? -1.287 -13.667 0.465 1.00 90.19 93 ARG A C 1
ATOM 770 O O . ARG A 1 93 ? -1.093 -14.382 -0.515 1.00 90.19 93 ARG A O 1
ATOM 777 N N . PHE A 1 94 ? -1.732 -12.419 0.345 1.00 88.62 94 PHE A N 1
ATOM 778 C CA . PHE A 1 94 ? -1.907 -11.755 -0.942 1.00 88.62 94 PHE A CA 1
ATOM 779 C C . PHE A 1 94 ? -0.576 -11.604 -1.693 1.00 88.62 94 PHE A C 1
ATOM 781 O O . PHE A 1 94 ? -0.497 -11.970 -2.866 1.00 88.62 94 PHE A O 1
ATOM 788 N N . GLY A 1 95 ? 0.470 -11.137 -1.011 1.00 90.19 95 GLY A N 1
ATOM 789 C CA . GLY A 1 95 ? 1.820 -10.994 -1.548 1.00 90.19 95 GLY A CA 1
ATOM 790 C C . GLY A 1 95 ? 2.423 -12.314 -2.012 1.00 90.19 95 GLY A C 1
ATOM 791 O O . GLY A 1 95 ? 2.978 -12.370 -3.102 1.00 90.19 95 GLY A O 1
ATOM 792 N N . GLU A 1 96 ? 2.249 -13.396 -1.253 1.00 90.00 96 GLU A N 1
ATOM 793 C CA . GLU A 1 96 ? 2.689 -14.745 -1.639 1.00 90.00 96 GLU A CA 1
ATOM 794 C C . GLU A 1 96 ? 2.055 -15.192 -2.964 1.00 90.00 96 GLU A C 1
ATOM 796 O O . GLU A 1 96 ? 2.754 -15.638 -3.877 1.00 90.00 96 GLU A O 1
ATOM 801 N N . ARG A 1 97 ? 0.736 -15.002 -3.121 1.00 84.75 97 ARG A N 1
ATOM 802 C CA . ARG A 1 97 ? 0.031 -15.302 -4.382 1.00 84.75 97 ARG A CA 1
ATOM 803 C C . ARG A 1 97 ? 0.517 -14.422 -5.535 1.00 84.75 97 ARG A C 1
ATOM 805 O O . ARG A 1 97 ? 0.642 -14.894 -6.664 1.00 84.75 97 ARG A O 1
ATOM 812 N N . LEU A 1 98 ? 0.801 -13.152 -5.256 1.00 86.56 98 LEU A N 1
ATOM 813 C CA . LEU A 1 98 ? 1.308 -12.190 -6.234 1.00 86.56 98 LEU A CA 1
ATOM 814 C C . LEU A 1 98 ? 2.733 -12.531 -6.694 1.00 86.56 98 LEU A C 1
ATOM 816 O O . LEU A 1 98 ? 3.026 -12.494 -7.892 1.00 86.56 98 LEU A O 1
ATOM 820 N N . LEU A 1 99 ? 3.589 -12.955 -5.765 1.00 87.25 99 LEU A N 1
ATOM 821 C CA . LEU A 1 99 ? 4.955 -13.405 -6.023 1.00 87.25 99 LEU A CA 1
ATOM 822 C C . LEU A 1 99 ? 5.005 -14.753 -6.758 1.00 87.25 99 LEU A C 1
ATOM 824 O O . LEU A 1 99 ? 5.899 -14.951 -7.582 1.00 87.25 99 LEU A O 1
ATOM 828 N N . ALA A 1 100 ? 4.033 -15.639 -6.531 1.00 85.56 100 ALA A N 1
ATOM 829 C CA . ALA A 1 100 ? 3.901 -16.904 -7.255 1.00 85.56 100 ALA A CA 1
ATOM 830 C C . ALA A 1 100 ? 3.370 -16.738 -8.694 1.00 85.56 100 ALA A C 1
ATOM 832 O O . ALA A 1 100 ? 3.537 -17.628 -9.528 1.00 85.56 100 ALA A O 1
ATOM 833 N N . SER A 1 101 ? 2.723 -15.611 -9.003 1.00 81.00 101 SER A N 1
ATOM 834 C CA . SER A 1 101 ? 2.165 -15.348 -10.330 1.00 81.00 101 SER A CA 1
ATOM 835 C C . SER A 1 101 ? 3.245 -14.999 -11.356 1.00 81.00 101 SER A C 1
ATOM 837 O O . SER A 1 101 ? 4.054 -14.110 -11.091 1.00 81.00 101 SER A O 1
ATOM 839 N N . PRO A 1 102 ? 3.222 -15.583 -12.568 1.00 74.00 102 PRO A N 1
ATOM 840 C CA . PRO A 1 102 ? 4.151 -15.217 -13.638 1.00 74.00 102 PRO A CA 1
ATOM 841 C C . PRO A 1 102 ? 3.852 -13.837 -14.247 1.00 74.00 102 PRO A C 1
ATOM 843 O O . PRO A 1 102 ? 4.608 -13.361 -15.090 1.00 74.00 102 PRO A O 1
ATOM 846 N N . VAL A 1 103 ? 2.743 -13.197 -13.860 1.00 77.88 103 VAL A N 1
ATOM 847 C CA . VAL A 1 103 ? 2.324 -11.907 -14.412 1.00 77.88 103 VAL A CA 1
ATOM 848 C C . VAL A 1 103 ? 3.183 -10.777 -13.822 1.00 77.88 103 VAL A C 1
ATOM 850 O O . VAL A 1 103 ? 3.254 -10.656 -12.591 1.00 77.88 103 VAL A O 1
ATOM 853 N N . PRO A 1 104 ? 3.815 -9.938 -14.663 1.00 75.19 104 PRO A N 1
ATOM 854 C CA . PRO A 1 104 ? 4.509 -8.738 -14.210 1.00 75.19 104 PRO A CA 1
ATOM 855 C C . PRO A 1 104 ? 3.511 -7.692 -13.689 1.00 75.19 104 PRO A C 1
ATOM 857 O O . PRO A 1 104 ? 2.464 -7.461 -14.290 1.00 75.19 104 PRO A O 1
ATOM 860 N N . ASN A 1 105 ? 3.838 -7.069 -12.560 1.00 80.62 105 ASN A N 1
ATOM 861 C CA . ASN A 1 105 ? 3.023 -6.106 -11.825 1.00 80.62 105 ASN A CA 1
ATOM 862 C C . ASN A 1 105 ? 3.856 -4.914 -11.293 1.00 80.62 105 ASN A C 1
ATOM 864 O O . ASN A 1 105 ? 3.614 -4.445 -10.180 1.00 80.62 105 ASN A O 1
ATOM 868 N N . ASN A 1 106 ? 4.800 -4.386 -12.085 1.00 86.75 106 ASN A N 1
ATOM 869 C CA . ASN A 1 106 ? 5.648 -3.233 -11.720 1.00 86.75 106 ASN A CA 1
ATOM 870 C C . ASN A 1 106 ? 4.891 -2.030 -11.139 1.00 86.75 106 ASN A C 1
ATOM 872 O O . ASN A 1 106 ? 5.328 -1.455 -10.150 1.00 86.75 106 ASN A O 1
ATOM 876 N N . GLU A 1 107 ? 3.757 -1.648 -11.732 1.00 89.06 107 GLU A N 1
ATOM 877 C CA . GLU A 1 107 ? 2.958 -0.500 -11.269 1.00 89.06 107 GLU A CA 1
ATOM 878 C C . GLU A 1 107 ? 2.341 -0.721 -9.885 1.00 89.06 107 GLU A C 1
ATOM 880 O O . GLU A 1 107 ? 2.230 0.205 -9.086 1.00 89.06 107 GLU A O 1
ATOM 885 N N . LEU A 1 108 ? 1.904 -1.947 -9.600 1.00 90.12 108 LEU A N 1
ATOM 886 C CA . LEU A 1 108 ? 1.385 -2.292 -8.282 1.00 90.12 108 LEU A CA 1
ATOM 887 C C . LEU A 1 108 ? 2.534 -2.299 -7.270 1.00 90.12 108 LEU A C 1
ATOM 889 O O . LEU A 1 108 ? 2.427 -1.695 -6.205 1.00 90.12 108 LEU A O 1
ATOM 893 N N . ALA A 1 109 ? 3.649 -2.927 -7.641 1.00 92.50 109 ALA A N 1
ATOM 894 C CA . ALA A 1 109 ? 4.836 -3.037 -6.811 1.00 92.50 109 ALA A CA 1
ATOM 895 C C . ALA A 1 109 ? 5.428 -1.663 -6.453 1.00 92.50 109 ALA A C 1
ATOM 897 O O . ALA A 1 109 ? 5.707 -1.407 -5.284 1.00 92.50 109 ALA A O 1
ATOM 898 N N . SER A 1 110 ? 5.534 -0.743 -7.417 1.00 94.25 110 SER A N 1
ATOM 899 C CA . SER A 1 110 ? 6.038 0.617 -7.189 1.00 94.25 110 SER A CA 1
ATOM 900 C C . SER A 1 110 ? 5.166 1.405 -6.210 1.00 94.25 110 SER A C 1
ATOM 902 O O . SER A 1 110 ? 5.681 2.117 -5.350 1.00 94.25 110 SER A O 1
ATOM 904 N N . ARG A 1 111 ? 3.841 1.235 -6.268 1.00 94.88 111 ARG A N 1
ATOM 905 C CA . ARG A 1 111 ? 2.911 1.876 -5.324 1.00 94.88 111 ARG A CA 1
ATOM 906 C C . ARG A 1 111 ? 2.981 1.270 -3.935 1.00 94.88 111 ARG A C 1
ATOM 908 O O . ARG A 1 111 ? 2.842 2.001 -2.962 1.00 94.88 111 ARG A O 1
ATOM 915 N N . MET A 1 112 ? 3.199 -0.040 -3.835 1.00 96.25 112 MET A N 1
ATOM 916 C CA . MET A 1 112 ? 3.407 -0.706 -2.549 1.00 96.25 112 MET A CA 1
ATOM 917 C C . MET A 1 112 ? 4.698 -0.225 -1.875 1.00 96.25 112 MET A C 1
ATOM 919 O O . MET A 1 112 ? 4.679 0.073 -0.684 1.00 96.25 112 MET A O 1
ATOM 923 N N . VAL A 1 113 ? 5.779 -0.047 -2.645 1.00 97.25 113 VAL A N 1
ATOM 924 C CA . VAL A 1 113 ? 7.012 0.604 -2.168 1.00 97.25 113 VAL A CA 1
ATOM 925 C C . VAL A 1 113 ? 6.719 2.032 -1.717 1.00 97.25 113 VAL A C 1
ATOM 927 O O . VAL A 1 113 ? 7.004 2.390 -0.577 1.00 97.25 113 VAL A O 1
ATOM 930 N N . ARG A 1 114 ? 6.056 2.832 -2.560 1.00 96.44 114 ARG A N 1
ATOM 931 C CA . ARG A 1 114 ? 5.729 4.224 -2.234 1.00 96.44 114 ARG A CA 1
ATOM 932 C C . ARG A 1 114 ? 4.858 4.360 -0.982 1.00 96.44 114 ARG A C 1
ATOM 934 O O . ARG A 1 114 ? 5.032 5.306 -0.223 1.00 96.44 114 ARG A O 1
ATOM 941 N N . LEU A 1 115 ? 3.934 3.431 -0.744 1.00 97.38 115 LEU A N 1
ATOM 942 C CA . LEU A 1 115 ? 3.133 3.403 0.480 1.00 97.38 115 LEU A CA 1
ATOM 943 C C . LEU A 1 115 ? 4.016 3.248 1.728 1.00 97.38 115 LEU A C 1
ATOM 945 O O . LEU A 1 115 ? 3.810 3.971 2.701 1.00 97.38 115 LEU A O 1
ATOM 949 N N . GLY A 1 116 ? 5.005 2.352 1.689 1.00 96.56 116 GLY A N 1
ATOM 950 C CA . GLY A 1 116 ? 5.969 2.172 2.778 1.00 96.56 116 GLY A CA 1
ATOM 951 C C . GLY A 1 116 ? 6.905 3.356 3.002 1.00 96.56 116 GLY A C 1
ATOM 952 O O . GLY A 1 116 ? 7.341 3.596 4.120 1.00 96.56 116 GLY A O 1
ATOM 953 N N . GLU A 1 117 ? 7.173 4.148 1.965 1.00 96.06 117 GLU A N 1
ATOM 954 C CA . GLU A 1 117 ? 7.908 5.412 2.115 1.00 96.06 117 GLU A CA 1
ATOM 955 C C . GLU A 1 117 ? 7.071 6.492 2.823 1.00 96.06 117 GLU A C 1
ATOM 957 O O . GLU A 1 117 ? 7.621 7.392 3.454 1.00 96.06 117 GLU A O 1
ATOM 962 N N . LEU A 1 118 ? 5.740 6.424 2.710 1.00 95.12 118 LEU A N 1
ATOM 963 C CA . LEU A 1 118 ? 4.813 7.417 3.262 1.00 95.12 118 LEU A CA 1
ATOM 964 C C . LEU A 1 118 ? 4.322 7.067 4.674 1.00 95.12 118 LEU A C 1
ATOM 966 O O . LEU A 1 118 ? 3.790 7.934 5.366 1.00 95.12 118 LEU A O 1
ATOM 970 N N . SER A 1 119 ? 4.447 5.816 5.116 1.00 93.81 119 SER A N 1
ATOM 971 C CA . SER A 1 119 ? 3.914 5.361 6.401 1.00 93.81 119 SER A CA 1
ATOM 972 C C . SER A 1 119 ? 4.778 4.263 7.010 1.00 93.81 119 SER A C 1
ATOM 974 O O . SER A 1 119 ? 5.262 3.386 6.311 1.00 93.81 119 SER A O 1
ATOM 976 N N . THR A 1 120 ? 4.903 4.276 8.336 1.00 93.19 120 THR A N 1
ATOM 977 C CA . THR A 1 120 ? 5.669 3.291 9.116 1.00 93.19 120 THR A CA 1
ATOM 978 C C . THR A 1 120 ? 4.789 2.221 9.769 1.00 93.19 120 THR A C 1
ATOM 980 O O . THR A 1 120 ? 5.252 1.473 10.632 1.00 93.19 120 THR A O 1
ATOM 983 N N . THR A 1 121 ? 3.507 2.148 9.394 1.00 93.56 121 THR A N 1
ATOM 984 C CA . THR A 1 121 ? 2.578 1.137 9.923 1.00 93.56 121 THR A CA 1
ATOM 985 C C . THR A 1 121 ? 3.009 -0.283 9.529 1.00 93.56 121 THR A C 1
ATOM 987 O O . THR A 1 121 ? 3.632 -0.462 8.477 1.00 93.56 121 THR A O 1
ATOM 990 N N . PRO A 1 122 ? 2.658 -1.323 10.314 1.00 94.75 122 PRO A N 1
ATOM 991 C CA . PRO A 1 122 ? 2.977 -2.714 9.974 1.00 94.75 122 PRO A CA 1
ATOM 992 C C . PRO A 1 122 ? 2.511 -3.114 8.569 1.00 94.75 122 PRO A C 1
ATOM 994 O O . PRO A 1 122 ? 3.241 -3.783 7.832 1.00 94.75 122 PRO A O 1
ATOM 997 N N . LEU A 1 123 ? 1.334 -2.626 8.164 1.00 94.06 123 LEU A N 1
ATOM 998 C CA . LEU A 1 123 ? 0.817 -2.789 6.812 1.00 94.06 123 LEU A CA 1
ATOM 999 C C . LEU A 1 123 ? 1.741 -2.164 5.761 1.00 94.06 123 LEU A C 1
ATOM 1001 O O . LEU A 1 123 ? 2.082 -2.822 4.781 1.00 94.06 123 LEU A O 1
ATOM 1005 N N . ALA A 1 124 ? 2.114 -0.895 5.941 1.00 95.25 124 ALA A N 1
ATOM 1006 C CA . ALA A 1 124 ? 2.918 -0.158 4.972 1.00 95.25 124 ALA A CA 1
ATOM 1007 C C . ALA A 1 124 ? 4.320 -0.768 4.819 1.00 95.25 124 ALA A C 1
ATOM 1009 O O . ALA A 1 124 ? 4.795 -0.924 3.695 1.00 95.25 124 ALA A O 1
ATOM 1010 N N . ASN A 1 125 ? 4.927 -1.220 5.920 1.00 97.00 125 ASN A N 1
ATOM 1011 C CA . ASN A 1 125 ? 6.196 -1.951 5.893 1.00 97.00 125 ASN A CA 1
ATOM 1012 C C . ASN A 1 125 ? 6.060 -3.284 5.141 1.00 97.00 125 ASN A C 1
ATOM 1014 O O . ASN A 1 125 ? 6.875 -3.604 4.280 1.00 97.00 125 ASN A O 1
ATOM 1018 N N . THR A 1 126 ? 4.988 -4.037 5.397 1.00 97.12 126 THR A N 1
ATOM 1019 C CA . THR A 1 126 ? 4.723 -5.297 4.683 1.00 97.12 126 THR A CA 1
ATOM 1020 C C . THR A 1 126 ? 4.501 -5.052 3.187 1.00 97.12 126 THR A C 1
ATOM 1022 O O . THR A 1 126 ? 4.987 -5.811 2.347 1.00 97.12 126 THR A O 1
ATOM 1025 N N . ALA A 1 127 ? 3.805 -3.969 2.826 1.00 96.44 127 ALA A N 1
ATOM 1026 C CA . ALA A 1 127 ? 3.625 -3.571 1.435 1.00 96.44 127 ALA A CA 1
ATOM 1027 C C . ALA A 1 127 ? 4.970 -3.236 0.776 1.00 96.44 127 ALA A C 1
ATOM 1029 O O . ALA A 1 127 ? 5.242 -3.720 -0.322 1.00 96.44 127 ALA A O 1
ATOM 1030 N N . TYR A 1 128 ? 5.830 -2.481 1.462 1.00 97.88 128 TYR A N 1
ATOM 1031 C CA . TYR A 1 128 ? 7.172 -2.154 0.989 1.00 97.88 128 TYR A CA 1
ATOM 1032 C C . TYR A 1 128 ? 7.988 -3.404 0.660 1.00 97.88 128 TYR A C 1
ATOM 1034 O O . TYR A 1 128 ? 8.516 -3.527 -0.444 1.00 97.88 128 TYR A O 1
ATOM 1042 N N . GLU A 1 129 ? 8.049 -4.360 1.590 1.00 97.31 129 GLU A N 1
ATOM 1043 C CA . GLU A 1 129 ? 8.808 -5.601 1.415 1.00 97.31 129 GLU A CA 1
ATOM 1044 C C . GLU A 1 129 ? 8.321 -6.409 0.207 1.00 97.31 129 GLU A C 1
ATOM 1046 O O . GLU A 1 129 ? 9.130 -6.847 -0.614 1.00 97.31 129 GLU A O 1
ATOM 1051 N N . ILE A 1 130 ? 7.003 -6.576 0.061 1.00 95.31 130 ILE A N 1
ATOM 1052 C CA . ILE A 1 130 ? 6.409 -7.289 -1.079 1.00 95.31 130 ILE A CA 1
ATOM 1053 C C . ILE A 1 130 ? 6.679 -6.532 -2.387 1.00 95.31 130 ILE A C 1
ATOM 1055 O O . ILE A 1 130 ? 7.060 -7.143 -3.387 1.00 95.31 130 ILE A O 1
ATOM 1059 N N . GLY A 1 131 ? 6.514 -5.207 -2.388 1.00 94.81 131 GLY A N 1
ATOM 1060 C CA . GLY A 1 131 ? 6.764 -4.358 -3.551 1.00 94.81 131 GLY A CA 1
ATOM 1061 C C . GLY A 1 131 ? 8.210 -4.463 -4.036 1.00 94.81 131 GLY A C 1
ATOM 1062 O O . GLY A 1 131 ? 8.452 -4.693 -5.221 1.00 94.81 131 GLY A O 1
ATOM 1063 N N . MET A 1 132 ? 9.176 -4.405 -3.119 1.00 95.94 132 MET A N 1
ATOM 1064 C CA . MET A 1 132 ? 10.593 -4.586 -3.439 1.00 95.94 132 MET A CA 1
ATOM 1065 C C . MET A 1 132 ? 10.883 -5.971 -4.026 1.00 95.94 132 MET A C 1
ATOM 1067 O O . MET A 1 132 ? 11.600 -6.078 -5.021 1.00 95.94 132 MET A O 1
ATOM 1071 N N . GLN A 1 133 ? 10.298 -7.033 -3.461 1.00 94.06 133 GLN A N 1
ATOM 1072 C CA . GLN A 1 133 ? 10.461 -8.393 -3.986 1.00 94.06 133 GLN A CA 1
ATOM 1073 C C . GLN A 1 133 ? 9.899 -8.540 -5.406 1.00 94.06 133 GLN A C 1
ATOM 1075 O O . GLN A 1 133 ? 10.518 -9.192 -6.247 1.00 94.06 133 GLN A O 1
ATOM 1080 N N . LEU A 1 134 ? 8.756 -7.914 -5.697 1.00 91.00 134 LEU A N 1
ATOM 1081 C CA . LEU A 1 134 ? 8.156 -7.936 -7.032 1.00 91.00 134 LEU A CA 1
ATOM 1082 C C . LEU A 1 134 ? 9.027 -7.213 -8.062 1.00 91.00 134 LEU A C 1
ATOM 1084 O O . LEU A 1 134 ? 9.290 -7.772 -9.125 1.00 91.00 134 LEU A O 1
ATOM 1088 N N . LEU A 1 135 ? 9.531 -6.020 -7.733 1.00 91.38 135 LEU A N 1
ATOM 1089 C CA . LEU A 1 135 ? 10.431 -5.268 -8.617 1.00 91.38 135 LEU A CA 1
ATOM 1090 C C . LEU A 1 135 ? 11.750 -6.022 -8.861 1.00 91.38 135 LEU A C 1
ATOM 1092 O O . LEU A 1 135 ? 12.264 -6.063 -9.983 1.00 91.38 135 LEU A O 1
ATOM 1096 N N . LEU A 1 136 ? 12.288 -6.676 -7.827 1.00 90.38 136 LEU A N 1
ATOM 1097 C CA . LEU A 1 136 ? 13.495 -7.492 -7.949 1.00 90.38 136 LEU A CA 1
ATOM 1098 C C . LEU A 1 136 ? 13.269 -8.733 -8.826 1.00 90.38 136 LEU A C 1
ATOM 1100 O O . LEU A 1 136 ? 14.141 -9.128 -9.600 1.00 90.38 136 LEU A O 1
ATOM 1104 N N . ARG A 1 137 ? 12.088 -9.353 -8.733 1.00 85.06 137 ARG A N 1
ATOM 1105 C CA . ARG A 1 137 ? 11.721 -10.499 -9.574 1.00 85.06 137 ARG A CA 1
ATOM 1106 C C . ARG A 1 137 ? 11.705 -10.123 -11.054 1.00 85.06 137 ARG A C 1
ATOM 1108 O O . ARG A 1 137 ? 12.163 -10.912 -11.872 1.00 85.06 137 ARG A O 1
ATOM 1115 N N . GLU A 1 138 ? 11.192 -8.944 -11.392 1.00 76.00 138 GLU A N 1
ATOM 1116 C CA . GLU A 1 138 ? 11.091 -8.480 -12.782 1.00 76.00 138 GLU A CA 1
ATOM 1117 C C . GLU A 1 138 ? 12.422 -8.033 -13.386 1.00 76.00 138 GLU A C 1
ATOM 1119 O O . GLU A 1 138 ? 12.630 -8.153 -14.591 1.00 76.00 138 GLU A O 1
ATOM 1124 N N . THR A 1 139 ? 13.349 -7.562 -12.554 1.00 74.31 139 THR A N 1
ATOM 1125 C CA . THR A 1 139 ? 14.706 -7.203 -12.991 1.00 74.31 139 THR A CA 1
ATOM 1126 C C . THR A 1 139 ? 15.614 -8.417 -13.179 1.00 74.31 139 THR A C 1
ATOM 1128 O O . THR A 1 139 ? 16.681 -8.291 -13.783 1.00 74.31 139 THR A O 1
ATOM 1131 N N . ARG A 1 140 ? 15.204 -9.610 -12.722 1.00 67.44 140 ARG A N 1
ATOM 1132 C CA . ARG A 1 140 ? 15.935 -10.849 -12.990 1.00 67.44 140 ARG A CA 1
ATOM 1133 C C . ARG A 1 140 ? 15.711 -11.248 -14.456 1.00 67.44 140 ARG A C 1
ATOM 1135 O O . ARG A 1 140 ? 14.583 -11.598 -14.807 1.00 67.44 140 ARG A O 1
ATOM 1142 N N . PRO A 1 141 ? 16.747 -11.238 -15.320 1.00 57.66 141 PRO A N 1
ATOM 1143 C CA . PRO A 1 141 ? 16.590 -11.720 -16.685 1.00 57.66 141 PRO A CA 1
ATOM 1144 C C . PRO A 1 141 ? 16.096 -13.174 -16.644 1.00 57.66 141 PRO A C 1
ATOM 1146 O O . PRO A 1 141 ? 16.504 -13.921 -15.742 1.00 57.66 141 PRO A O 1
ATOM 1149 N N . PRO A 1 142 ? 15.222 -13.597 -17.580 1.00 57.94 142 PRO A N 1
ATOM 1150 C CA . PRO A 1 142 ? 14.875 -15.004 -17.696 1.00 57.94 142 PRO A CA 1
ATOM 1151 C C . PRO A 1 142 ? 16.187 -15.772 -17.791 1.00 57.94 142 PRO A C 1
ATOM 1153 O O . PRO A 1 142 ? 17.061 -15.398 -18.573 1.00 57.94 142 PRO A O 1
ATOM 1156 N N . VAL A 1 143 ? 16.356 -16.794 -16.953 1.00 57.59 143 VAL A N 1
ATOM 1157 C CA . VAL A 1 143 ? 17.511 -17.685 -17.048 1.00 57.59 143 VAL A CA 1
ATOM 1158 C C . VAL A 1 143 ? 17.422 -18.325 -18.429 1.00 57.59 143 VAL A C 1
ATOM 1160 O O . VAL A 1 143 ? 16.694 -19.295 -18.627 1.00 57.59 143 VAL A O 1
ATOM 1163 N N . THR A 1 144 ? 18.104 -17.744 -19.415 1.00 58.91 144 THR A N 1
ATOM 1164 C CA . THR A 1 144 ? 18.346 -18.402 -20.687 1.00 58.91 144 THR A CA 1
ATOM 1165 C C . THR A 1 144 ? 19.250 -19.558 -20.334 1.00 58.91 144 THR A C 1
ATOM 1167 O O . THR A 1 144 ? 20.442 -19.361 -20.095 1.00 58.91 144 THR A O 1
ATOM 1170 N N . VAL A 1 145 ? 18.668 -20.752 -20.207 1.00 67.44 145 VAL A N 1
ATOM 1171 C CA . VAL A 1 145 ? 19.443 -21.990 -20.211 1.00 67.44 145 VAL A CA 1
ATOM 1172 C C . VAL A 1 145 ? 20.346 -21.866 -21.437 1.00 67.44 145 VAL A C 1
ATOM 1174 O O . VAL A 1 145 ? 19.802 -21.699 -22.532 1.00 67.44 145 VAL A O 1
ATOM 1177 N N . PRO A 1 146 ? 21.683 -21.804 -21.286 1.00 70.12 146 PRO A N 1
ATOM 1178 C CA . PRO A 1 146 ? 22.551 -21.676 -22.440 1.00 70.12 146 PRO A CA 1
ATOM 1179 C C . PRO A 1 146 ? 22.260 -22.875 -23.333 1.00 70.12 146 PRO A C 1
ATOM 1181 O O . PRO A 1 146 ? 22.421 -24.021 -22.909 1.00 70.12 146 PRO A O 1
ATOM 1184 N N . THR A 1 147 ? 21.738 -22.607 -24.530 1.00 72.81 147 THR A N 1
ATOM 1185 C CA . THR A 1 147 ? 21.482 -23.636 -25.530 1.00 72.81 147 THR A CA 1
ATOM 1186 C C . THR A 1 147 ? 22.788 -24.411 -25.699 1.00 72.81 147 THR A C 1
ATOM 1188 O O . THR A 1 147 ? 23.818 -23.769 -25.936 1.00 72.81 147 THR A O 1
ATOM 1191 N N . PRO A 1 148 ? 22.803 -25.746 -25.523 1.00 76.50 148 PRO A N 1
ATOM 1192 C CA . PRO A 1 148 ? 24.017 -26.509 -25.756 1.00 76.50 148 PRO A CA 1
ATOM 1193 C C . PRO A 1 148 ? 24.508 -26.204 -27.179 1.00 76.50 148 PRO A C 1
ATOM 1195 O O . PRO A 1 148 ? 23.673 -26.075 -28.084 1.00 76.50 148 PRO A O 1
ATOM 1198 N N . PRO A 1 149 ? 25.826 -26.017 -27.383 1.00 79.06 149 PRO A N 1
ATOM 1199 C CA . PRO A 1 149 ? 26.359 -25.721 -28.704 1.00 79.06 149 PRO A CA 1
ATOM 1200 C C . PRO A 1 149 ? 25.881 -26.795 -29.691 1.00 79.06 149 PRO A C 1
ATOM 1202 O O . PRO A 1 149 ? 25.771 -27.964 -29.301 1.00 79.06 149 PRO A O 1
ATOM 1205 N N . PRO A 1 150 ? 25.558 -26.421 -30.944 1.00 79.62 150 PRO A N 1
ATOM 1206 C CA . PRO A 1 150 ? 25.109 -27.388 -31.934 1.00 79.62 150 PRO A CA 1
ATOM 1207 C C . PRO A 1 150 ? 26.138 -28.525 -32.035 1.00 79.62 150 PRO A C 1
ATOM 1209 O O . PRO A 1 150 ? 27.343 -28.251 -31.994 1.00 79.62 150 PRO A O 1
ATOM 1212 N N . PRO A 1 151 ? 25.694 -29.793 -32.130 1.00 80.19 151 PRO A N 1
ATOM 1213 C CA . PRO A 1 151 ? 26.613 -30.912 -32.276 1.00 80.19 151 PRO A CA 1
ATOM 1214 C C . PRO A 1 151 ? 27.509 -30.677 -33.502 1.00 80.19 151 PRO A C 1
ATOM 1216 O O . PRO A 1 151 ? 27.029 -30.139 -34.507 1.00 80.19 151 PRO A O 1
ATOM 1219 N N . PRO A 1 152 ? 28.804 -31.042 -33.435 1.00 82.31 152 PRO A N 1
ATOM 1220 C CA . PRO A 1 152 ? 29.707 -30.872 -34.563 1.00 82.31 152 PRO A CA 1
ATOM 1221 C C . PRO A 1 152 ? 29.135 -31.589 -35.795 1.00 82.31 152 PRO A C 1
ATOM 1223 O O . PRO A 1 152 ? 28.536 -32.661 -35.647 1.00 82.31 152 PRO A O 1
ATOM 1226 N N . PRO A 1 153 ? 29.290 -31.014 -37.002 1.00 80.69 153 PRO A N 1
ATOM 1227 C CA . PRO A 1 153 ? 28.792 -31.637 -38.218 1.00 80.69 153 PRO A CA 1
ATOM 1228 C C . PRO A 1 153 ? 29.384 -33.043 -38.340 1.00 80.69 153 PRO A C 1
ATOM 1230 O O . PRO A 1 153 ? 30.599 -33.229 -38.248 1.00 80.69 153 PRO A O 1
ATOM 1233 N N . ILE A 1 154 ? 28.505 -34.032 -38.513 1.00 79.56 154 ILE A N 1
ATOM 1234 C CA . ILE A 1 154 ? 28.893 -35.420 -38.750 1.00 79.56 154 ILE A CA 1
ATOM 1235 C C . ILE A 1 154 ? 29.673 -35.434 -40.065 1.00 79.56 154 ILE A C 1
ATOM 1237 O O . ILE A 1 154 ? 29.096 -35.238 -41.134 1.00 79.56 154 ILE A O 1
ATOM 1241 N N . GLN A 1 155 ? 30.990 -35.625 -39.986 1.00 71.12 155 GLN A N 1
ATOM 1242 C CA . GLN A 1 155 ? 31.802 -35.900 -41.166 1.00 71.12 155 GLN A CA 1
ATOM 1243 C C . GLN A 1 155 ? 31.444 -37.313 -41.637 1.00 71.12 155 GLN A C 1
ATOM 1245 O O . GLN A 1 155 ? 31.676 -38.285 -40.918 1.00 71.12 155 GLN A O 1
ATOM 1250 N N . ALA A 1 156 ? 30.793 -37.405 -42.798 1.00 69.88 156 ALA A N 1
ATOM 1251 C CA . ALA A 1 156 ? 30.529 -38.674 -43.467 1.00 69.88 156 ALA A CA 1
ATOM 1252 C C . ALA A 1 156 ? 31.854 -39.288 -43.973 1.00 69.88 156 ALA A C 1
ATOM 1254 O O . ALA A 1 156 ? 32.763 -38.518 -44.298 1.00 69.88 15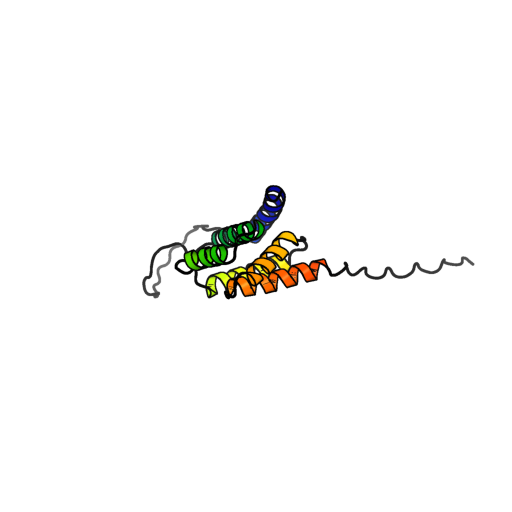6 ALA A O 1
ATOM 1255 N N . PRO A 1 157 ? 31.976 -40.631 -43.993 1.00 72.75 157 PRO A N 1
ATOM 1256 C CA . PRO A 1 157 ? 33.198 -41.332 -44.394 1.00 72.75 157 PRO A CA 1
ATOM 1257 C C . PRO A 1 157 ? 33.539 -41.171 -45.879 1.00 72.75 157 PRO A C 1
ATOM 1259 O O . PRO A 1 157 ? 32.601 -41.013 -46.695 1.00 72.75 157 PRO A O 1
#

Foldseek 3Di:
DCVVVCVVVVVVVCVVLPPDDPDDDDDDDDDDDDDDDDDDDPDPQQRLVNLVVLLVVLLVCLVVVNALVRSVVSVVVCCVPAPLVRSLVSLLVVLVVVLPDPDQDLSQLVSLLSQLVSDVRSSSVSSNVSSVSSVVVVPDDPPPPPDPPPPPPPDDD

Secondary structure (DSSP, 8-state):
-HHHHHHHHHHHHHHHS-------------------------PPPPPHHHHHHHHHHHHHHHHTT--HHHHHHHHHHHHTTS-HHHHHHHHHHHHHHHHH-SS--HHHHHHHHHHHHH--SHHHHHHHHHHHHHHHHHHS------PPPPPPP----

Mean predicted aligned error: 13.78 Å

Solvent-accessible surface area (backbone atoms only — not comparable to full-atom values): 9812 Å² total; per-residue (Å²): 121,60,70,64,56,47,55,55,49,52,60,52,43,54,70,75,70,62,80,80,80,85,78,83,89,73,86,80,92,75,92,79,90,79,90,81,85,80,91,80,80,98,61,81,76,79,47,76,66,52,54,49,54,51,52,49,53,51,39,50,42,48,69,71,64,53,51,49,70,57,54,51,49,55,54,58,74,37,54,89,80,44,51,64,66,59,52,32,55,51,50,49,59,51,39,52,56,54,69,71,42,92,68,89,52,61,74,59,18,53,30,26,31,51,42,27,77,55,35,88,47,71,46,25,46,53,31,21,56,48,12,52,52,49,49,54,57,71,71,49,72,80,83,71,72,75,73,74,77,80,77,77,82,82,78,78,133

Sequence (157 aa):
MLRRIWDAIASWFRRLLGHDTPDRRRRRASLSSATTTQNQANLPPLGDADYEFLLMQLLEGVGHGWPQERVSKFLVDLQGRITDEQWTNWLRRFGERLLASPVPNNELASRMVRLGELSTTPLANTAYEIGMQLLLRETRPPVTVPTPPPPPPIQAP

Radius of gyration: 22.97 Å; Cα contacts (8 Å, |Δi|>4): 90; chains: 1; bounding box: 63×55×69 Å